Protein AF-A0A377CBX5-F1 (afdb_monomer_lite)

Secondary stru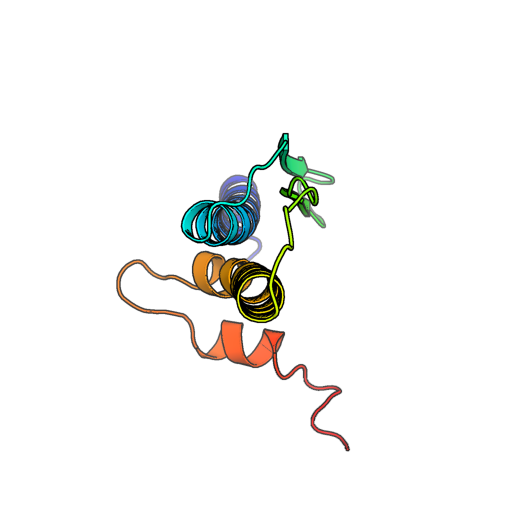cture (DSSP, 8-state):
-PPPHHHHHHHHHHHHHHHHHHHHHTT--EEEEEEEE--TTS-EEEEEEE-------SHHHHHHHHHHHHHHHHHHHHHHHB-SSSB-HHHHHHHHS-TTTTT-

Organism: Escherichia coli (NCBI:txid562)

pLDDT: mean 84.75, std 12.72, range [42.09, 96.75]

Radius of gyration: 15.84 Å; chains: 1; bounding box: 38×28×38 Å

Foldseek 3Di:
DPDFPVLVQVLQVQLLVQLVVLLVVLPWAFPAKDWADPDRVDDIDIDTGTDLDADDDDPVSVVSSVVSVVSSVLRSQQSSQDPPPDGPVVSSCCVVPPPVNVPD

Structure (mmCIF, N/CA/C/O backbone):
data_AF-A0A377CBX5-F1
#
_entry.id   AF-A0A377CBX5-F1
#
loop_
_atom_site.group_PDB
_atom_site.id
_atom_site.type_symbol
_atom_site.label_atom_id
_atom_site.label_alt_id
_atom_site.label_comp_id
_atom_site.label_asym_id
_atom_site.label_entity_id
_atom_site.label_seq_id
_atom_site.pdbx_PDB_ins_code
_atom_site.Cartn_x
_atom_site.Cartn_y
_atom_site.Cartn_z
_atom_site.occupancy
_atom_site.B_iso_or_equiv
_atom_site.auth_seq_id
_atom_site.auth_comp_id
_atom_site.auth_asym_id
_atom_site.auth_atom_id
_atom_site.pdbx_PDB_model_num
ATOM 1 N N . MET A 1 1 ? 21.665 -2.599 -14.648 1.00 42.09 1 MET A N 1
ATOM 2 C CA . MET A 1 1 ? 21.234 -1.483 -15.517 1.00 42.09 1 MET A CA 1
ATOM 3 C C . MET A 1 1 ? 20.349 -0.583 -14.679 1.00 42.09 1 MET A C 1
ATOM 5 O O . MET A 1 1 ? 19.399 -1.096 -14.106 1.00 42.09 1 MET A O 1
ATOM 9 N N . LEU A 1 2 ? 20.685 0.699 -14.526 1.00 53.56 2 LEU A N 1
ATOM 10 C CA . LEU A 1 2 ? 19.751 1.664 -13.939 1.00 53.56 2 LEU A CA 1
ATOM 11 C C . LEU A 1 2 ? 18.579 1.792 -14.918 1.00 53.56 2 LEU A C 1
ATOM 13 O O . LEU A 1 2 ? 18.815 2.096 -16.088 1.00 53.56 2 LEU A O 1
ATOM 17 N N . GLY A 1 3 ? 17.362 1.476 -14.468 1.00 63.78 3 GLY A N 1
ATOM 18 C CA . GLY A 1 3 ? 16.147 1.700 -15.254 1.00 63.78 3 GLY A CA 1
ATOM 19 C C . GLY A 1 3 ? 16.036 3.167 -15.665 1.00 63.78 3 GLY A C 1
ATOM 20 O O . GLY A 1 3 ? 16.697 4.037 -15.088 1.00 63.78 3 GLY A O 1
ATOM 21 N N . SER A 1 4 ? 15.223 3.460 -16.678 1.00 81.56 4 SER A N 1
ATOM 22 C CA . SER A 1 4 ? 14.971 4.852 -17.047 1.00 81.56 4 SER A CA 1
ATOM 23 C C . SER A 1 4 ? 14.384 5.610 -15.845 1.00 81.56 4 SER A C 1
ATOM 25 O O . SER A 1 4 ? 13.762 5.009 -14.970 1.00 81.56 4 SER A O 1
ATOM 27 N N . LEU A 1 5 ? 14.536 6.940 -15.790 1.00 77.94 5 LEU A N 1
ATOM 28 C CA . LEU A 1 5 ? 13.906 7.764 -14.743 1.00 77.94 5 LEU A CA 1
ATOM 29 C C . LEU A 1 5 ? 12.408 7.450 -14.603 1.00 77.94 5 LEU A C 1
ATOM 31 O O . LEU A 1 5 ? 11.876 7.424 -13.497 1.00 77.94 5 LEU A O 1
ATOM 35 N N . ARG A 1 6 ? 11.745 7.177 -15.731 1.00 82.75 6 ARG A N 1
ATOM 36 C CA . ARG A 1 6 ? 10.350 6.751 -15.774 1.00 82.75 6 ARG A CA 1
ATOM 37 C C . ARG A 1 6 ? 10.126 5.461 -14.992 1.00 82.75 6 ARG A C 1
ATOM 39 O O . ARG A 1 6 ? 9.188 5.420 -14.209 1.00 82.75 6 ARG A O 1
ATOM 46 N N . ASP A 1 7 ? 10.960 4.445 -15.187 1.00 83.94 7 ASP A N 1
ATOM 47 C CA . ASP A 1 7 ? 10.810 3.152 -14.508 1.00 83.94 7 ASP A CA 1
ATOM 48 C C . ASP A 1 7 ? 10.983 3.311 -12.999 1.00 83.94 7 ASP A C 1
ATOM 50 O O . ASP A 1 7 ? 10.223 2.738 -12.227 1.00 83.94 7 ASP A O 1
ATOM 54 N N . ILE A 1 8 ? 11.930 4.154 -12.578 1.00 81.44 8 ILE A N 1
ATOM 55 C CA . ILE A 1 8 ? 12.161 4.422 -11.158 1.00 81.44 8 ILE A CA 1
ATOM 56 C C . ILE A 1 8 ? 10.975 5.172 -10.539 1.00 81.44 8 ILE A C 1
ATOM 58 O O . ILE A 1 8 ? 10.481 4.788 -9.482 1.00 81.44 8 ILE A O 1
ATOM 62 N N . VAL A 1 9 ? 10.486 6.225 -11.201 1.00 84.31 9 VAL A N 1
ATOM 63 C CA . VAL A 1 9 ? 9.312 6.982 -10.737 1.00 84.31 9 VAL A CA 1
ATOM 64 C C . VAL A 1 9 ? 8.073 6.096 -10.698 1.00 84.31 9 VAL A C 1
ATOM 66 O O . VAL A 1 9 ? 7.302 6.174 -9.748 1.00 84.31 9 VAL A O 1
ATOM 69 N N . PHE A 1 10 ? 7.889 5.243 -11.705 1.00 87.56 10 PHE A N 1
ATOM 70 C CA . PHE A 1 10 ? 6.761 4.326 -11.769 1.00 87.56 10 PHE A CA 1
ATOM 71 C C . PHE A 1 10 ? 6.819 3.279 -10.654 1.00 87.56 10 PHE A C 1
ATOM 73 O O . PHE A 1 10 ? 5.802 3.023 -10.019 1.00 87.56 10 PHE A O 1
ATOM 80 N N . ASP A 1 11 ? 7.996 2.719 -10.367 1.00 88.06 11 ASP A N 1
ATOM 81 C CA . ASP A 1 11 ? 8.191 1.749 -9.284 1.00 88.06 11 ASP A CA 1
ATOM 82 C C . ASP A 1 11 ? 7.883 2.366 -7.906 1.00 88.06 11 ASP A C 1
ATOM 84 O O . ASP A 1 11 ? 7.152 1.766 -7.119 1.00 88.06 11 ASP A O 1
ATOM 88 N N . VAL A 1 12 ? 8.338 3.600 -7.645 1.00 88.94 12 VAL A N 1
ATOM 89 C CA . VAL A 1 12 ? 8.002 4.338 -6.410 1.00 88.94 12 VAL A CA 1
ATOM 90 C C . VAL A 1 12 ? 6.514 4.680 -6.351 1.00 88.94 12 VAL A C 1
ATOM 92 O O . VAL A 1 12 ? 5.861 4.407 -5.350 1.00 88.94 12 VAL A O 1
ATOM 95 N N . ALA A 1 13 ? 5.938 5.232 -7.421 1.00 90.81 13 ALA A N 1
ATOM 96 C CA . ALA A 1 13 ? 4.519 5.585 -7.446 1.00 90.81 13 ALA A CA 1
ATOM 97 C C . ALA A 1 13 ? 3.626 4.358 -7.215 1.00 90.81 13 ALA A C 1
ATOM 99 O O . ALA A 1 13 ? 2.644 4.431 -6.485 1.00 90.81 13 ALA A O 1
ATOM 100 N N . LYS A 1 14 ? 3.989 3.211 -7.793 1.00 93.31 14 LYS A N 1
ATOM 101 C CA . LYS A 1 14 ? 3.279 1.946 -7.603 1.00 93.31 14 LYS A CA 1
ATOM 102 C C . LYS A 1 14 ? 3.326 1.468 -6.152 1.00 93.31 14 LYS A C 1
ATOM 104 O O . LYS A 1 14 ? 2.321 0.956 -5.664 1.00 93.31 14 LYS A O 1
ATOM 109 N N . HIS A 1 15 ? 4.454 1.662 -5.467 1.00 93.69 15 HIS A N 1
ATOM 110 C CA . HIS A 1 15 ? 4.574 1.398 -4.034 1.00 93.69 15 HIS A CA 1
ATOM 111 C C . HIS A 1 15 ? 3.592 2.264 -3.229 1.00 93.69 15 HIS A C 1
ATOM 113 O O . HIS A 1 15 ? 2.761 1.735 -2.493 1.00 93.69 15 HIS A O 1
ATOM 119 N N . GLU A 1 16 ? 3.602 3.582 -3.438 1.00 94.88 16 GLU A N 1
ATOM 120 C CA . GLU A 1 16 ? 2.725 4.492 -2.687 1.00 94.88 16 GLU A CA 1
ATOM 121 C C . GLU A 1 16 ? 1.234 4.285 -2.997 1.00 94.88 16 GLU A C 1
ATOM 123 O O . GLU A 1 16 ? 0.389 4.356 -2.104 1.00 94.88 16 GLU A O 1
ATOM 128 N N . VAL A 1 17 ? 0.890 3.960 -4.248 1.00 94.75 17 VAL A N 1
ATOM 129 C CA . VAL A 1 17 ? -0.485 3.597 -4.634 1.00 94.75 17 VAL A CA 1
ATOM 130 C C . VAL A 1 17 ? -0.940 2.318 -3.931 1.00 94.75 17 VAL A C 1
ATOM 132 O O . VAL A 1 17 ? -2.114 2.206 -3.588 1.00 94.75 17 VAL A O 1
ATOM 135 N N . GLY A 1 18 ? -0.033 1.372 -3.669 1.00 95.56 18 GLY A N 1
ATOM 136 C CA . GLY A 1 18 ? -0.334 0.182 -2.873 1.00 95.56 18 GLY A CA 1
ATOM 137 C C . GLY A 1 18 ? -0.795 0.531 -1.459 1.00 95.56 18 GLY A C 1
ATOM 138 O O . GLY A 1 18 ? -1.813 0.013 -0.999 1.00 95.56 18 GLY A O 1
ATOM 139 N N . HIS A 1 19 ? -0.090 1.450 -0.796 1.00 95.38 19 HIS A N 1
ATOM 140 C CA . HIS A 1 19 ? -0.491 1.961 0.515 1.00 95.38 19 HIS A CA 1
ATOM 141 C C . HIS A 1 19 ? -1.846 2.667 0.463 1.00 95.38 19 HIS A C 1
ATOM 143 O O . HIS A 1 19 ? -2.739 2.343 1.247 1.00 95.38 19 HIS A O 1
ATOM 149 N N . TRP A 1 20 ? -2.015 3.577 -0.499 1.00 95.06 20 TRP A N 1
ATOM 150 C CA . TRP A 1 20 ? -3.262 4.309 -0.695 1.00 95.06 20 TRP A CA 1
ATOM 151 C C . TRP A 1 20 ? -4.446 3.359 -0.893 1.00 95.06 20 TRP A C 1
ATOM 153 O O . TRP A 1 20 ? -5.428 3.439 -0.159 1.00 95.06 20 TRP A O 1
ATOM 163 N N . LEU A 1 21 ? -4.336 2.400 -1.814 1.00 94.50 21 LEU A N 1
ATOM 164 C CA . LEU A 1 21 ? -5.424 1.473 -2.115 1.00 94.50 21 LEU A CA 1
ATOM 165 C C . LEU A 1 21 ? -5.803 0.638 -0.890 1.00 94.50 21 LEU A C 1
ATOM 167 O O . LEU A 1 21 ? -6.982 0.515 -0.574 1.00 94.50 21 LEU A O 1
ATOM 171 N N . ALA A 1 22 ? -4.812 0.093 -0.180 1.00 94.94 22 ALA A N 1
ATOM 172 C CA . ALA A 1 22 ? -5.073 -0.690 1.018 1.00 94.94 22 ALA A CA 1
ATOM 173 C C . ALA A 1 22 ? -5.770 0.142 2.097 1.00 94.94 22 ALA A C 1
ATOM 175 O O . ALA A 1 22 ? -6.752 -0.321 2.665 1.00 94.94 22 ALA A O 1
ATOM 176 N N . TRP A 1 23 ? -5.315 1.368 2.354 1.00 94.31 23 TRP A N 1
ATOM 177 C CA . TRP A 1 23 ? -5.933 2.246 3.347 1.00 94.31 23 TRP A CA 1
ATOM 178 C C . TRP A 1 23 ? -7.399 2.566 3.020 1.00 94.31 23 TRP A C 1
ATOM 180 O O . TRP A 1 23 ? -8.276 2.399 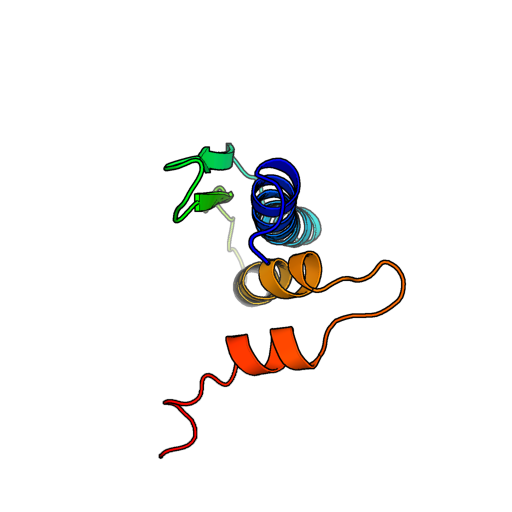3.871 1.00 94.31 23 TRP A O 1
ATOM 190 N N . HIS A 1 24 ? -7.677 2.917 1.762 1.00 92.56 24 HIS A N 1
ATOM 191 C CA . HIS A 1 24 ? -9.030 3.220 1.282 1.00 92.56 24 HIS A CA 1
ATOM 192 C C . HIS A 1 24 ? -9.952 1.995 1.289 1.00 92.56 24 HIS A C 1
ATOM 194 O O . HIS A 1 24 ? -11.126 2.115 1.632 1.00 92.56 24 HIS A O 1
ATOM 200 N N . CYS A 1 25 ? -9.442 0.792 1.000 1.00 93.12 25 CYS A N 1
ATOM 201 C CA . CYS A 1 25 ? -10.229 -0.446 1.090 1.00 93.12 25 CYS A CA 1
ATOM 202 C C . CYS A 1 25 ? -10.740 -0.750 2.506 1.00 93.12 25 CYS A C 1
ATOM 204 O O . CYS A 1 25 ? -11.723 -1.476 2.647 1.00 93.12 25 CYS A O 1
ATOM 206 N N . TYR A 1 26 ? -10.090 -0.214 3.540 1.00 90.06 26 TYR A N 1
ATOM 207 C CA . TYR A 1 26 ? -10.531 -0.358 4.927 1.00 90.06 26 TYR A CA 1
ATOM 208 C C . TYR A 1 26 ? -11.360 0.835 5.426 1.00 90.06 26 TYR A C 1
ATOM 210 O O . TYR A 1 26 ? -11.789 0.819 6.573 1.00 90.06 26 TYR A O 1
ATOM 218 N N . GLY A 1 27 ? -11.645 1.825 4.572 1.00 89.06 27 GLY A N 1
ATOM 219 C CA . GLY A 1 27 ? -12.457 2.997 4.914 1.00 89.06 27 GLY A CA 1
ATOM 220 C C . GLY A 1 27 ? -11.658 4.199 5.421 1.00 89.06 27 GLY A C 1
ATOM 221 O O . GLY A 1 27 ? -12.253 5.168 5.882 1.00 89.06 27 GLY A O 1
ATOM 222 N N . GLY A 1 28 ? -10.326 4.154 5.339 1.00 88.31 28 GLY A N 1
ATOM 223 C CA . GLY A 1 28 ? -9.475 5.276 5.712 1.00 88.31 28 GLY A CA 1
ATOM 224 C C . GLY A 1 28 ? -9.435 6.375 4.646 1.00 88.31 28 GLY A C 1
ATOM 225 O O . GLY A 1 28 ? -9.455 6.093 3.449 1.00 88.31 28 GLY A O 1
ATOM 226 N N . SER A 1 29 ? -9.312 7.628 5.085 1.00 90.50 29 SER A N 1
ATOM 227 C CA . SER A 1 29 ? -9.128 8.802 4.218 1.00 90.50 29 SER A CA 1
ATOM 228 C C . SER A 1 29 ? -7.651 9.166 4.060 1.00 90.50 29 SER A C 1
ATOM 230 O O . SER A 1 29 ? -6.802 8.743 4.846 1.00 90.50 29 SER A O 1
ATOM 232 N N . SER A 1 30 ? -7.301 9.937 3.034 1.00 90.12 30 SER A N 1
ATOM 233 C CA . SER A 1 30 ? -5.916 10.366 2.829 1.00 90.12 30 SER A CA 1
ATOM 234 C C . SER A 1 30 ? -5.825 11.739 2.191 1.00 90.12 30 SER A C 1
ATOM 236 O O . SER A 1 30 ? -6.505 11.998 1.196 1.00 90.12 30 SER A O 1
ATOM 238 N N . SER A 1 31 ? -4.843 12.514 2.634 1.00 88.19 31 SER A N 1
ATOM 239 C CA . SER A 1 31 ? -4.442 13.774 2.011 1.00 88.19 31 SER A CA 1
ATOM 240 C C . SER A 1 31 ? -3.781 13.589 0.633 1.00 88.19 31 SER A C 1
ATOM 242 O O . SER A 1 31 ? -3.808 14.505 -0.188 1.00 88.19 31 SER A O 1
ATOM 244 N N . GLY A 1 32 ? -3.217 12.407 0.340 1.00 88.38 32 GLY A N 1
ATOM 245 C CA . GLY A 1 32 ? -2.762 12.041 -1.005 1.00 88.38 32 GLY A CA 1
ATOM 246 C C . GLY A 1 32 ? -1.473 11.217 -1.051 1.00 88.38 32 GLY A C 1
ATOM 247 O O . GLY A 1 32 ? -1.082 10.569 -0.079 1.00 88.38 32 GLY A O 1
ATOM 248 N N . ILE A 1 33 ? -0.832 11.241 -2.221 1.00 88.50 33 ILE A N 1
ATOM 249 C CA . ILE A 1 33 ? 0.460 10.607 -2.503 1.00 88.50 33 ILE A CA 1
ATOM 250 C C .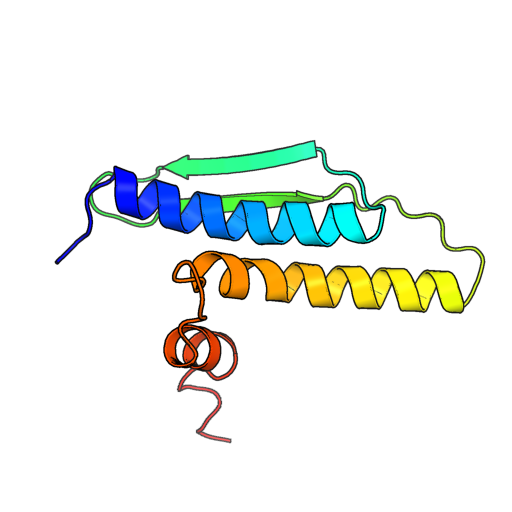 ILE A 1 33 ? 1.430 11.689 -2.974 1.00 88.50 33 ILE A C 1
ATOM 252 O O . ILE A 1 33 ? 1.126 12.435 -3.906 1.00 88.50 33 ILE A O 1
ATOM 256 N N . GLU A 1 34 ? 2.618 11.728 -2.379 1.00 87.81 34 GLU A N 1
ATOM 257 C CA . GLU A 1 34 ? 3.728 12.565 -2.820 1.00 87.81 34 GLU A CA 1
ATOM 258 C C . GLU A 1 34 ? 4.854 11.691 -3.383 1.00 87.81 34 GLU A C 1
ATOM 260 O O . GLU A 1 3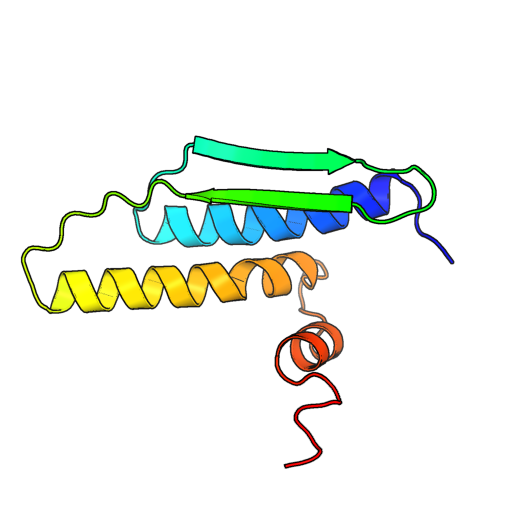4 ? 5.277 10.712 -2.770 1.00 87.81 34 GLU A O 1
ATOM 265 N N . VAL A 1 35 ? 5.376 12.055 -4.556 1.00 82.44 35 VAL A N 1
ATOM 266 C CA . VAL A 1 35 ? 6.578 11.435 -5.128 1.00 82.44 35 VAL A CA 1
ATOM 267 C C . VAL A 1 35 ? 7.603 12.526 -5.381 1.00 82.44 35 VAL A C 1
ATOM 269 O O . VAL A 1 35 ? 7.413 13.397 -6.229 1.00 82.44 35 VAL A O 1
ATOM 272 N N . LYS A 1 36 ? 8.723 12.461 -4.661 1.00 81.44 36 LYS A N 1
ATOM 273 C CA . LYS A 1 36 ? 9.810 13.429 -4.770 1.00 81.44 36 LYS A CA 1
ATOM 274 C C . LYS A 1 36 ? 11.007 12.824 -5.496 1.00 81.44 36 LYS A C 1
ATOM 276 O O . LYS A 1 36 ? 11.661 11.884 -5.038 1.00 81.44 36 LYS A O 1
ATOM 281 N N . ILE A 1 37 ? 11.317 13.412 -6.647 1.00 75.12 37 ILE A N 1
ATOM 282 C CA . ILE A 1 37 ? 12.447 13.035 -7.497 1.00 75.12 37 ILE A CA 1
ATOM 283 C C . ILE A 1 37 ? 13.671 13.842 -7.056 1.00 75.12 37 ILE A C 1
ATOM 285 O O . ILE A 1 37 ? 13.776 15.022 -7.377 1.00 75.12 37 ILE A O 1
ATOM 289 N N . LEU A 1 38 ? 14.597 13.227 -6.311 1.00 68.38 38 LEU A N 1
ATOM 290 C CA . LEU A 1 38 ? 15.769 13.945 -5.781 1.00 68.38 38 LEU A CA 1
ATOM 291 C C . LEU A 1 38 ? 16.952 13.974 -6.760 1.00 68.38 38 LEU A C 1
ATOM 293 O O . LEU A 1 38 ? 17.812 14.844 -6.653 1.00 68.38 38 LEU A O 1
ATOM 297 N N . SER A 1 39 ? 17.036 13.029 -7.702 1.00 62.94 39 SER A N 1
ATOM 298 C CA . SER A 1 39 ? 18.120 12.976 -8.687 1.00 62.94 39 SER A CA 1
ATOM 299 C C . SER A 1 39 ? 17.764 12.092 -9.880 1.00 62.94 39 SER A C 1
ATOM 301 O O . SER A 1 39 ? 17.143 11.053 -9.718 1.00 62.94 39 SER A O 1
ATOM 303 N N . ILE A 1 40 ? 18.245 12.453 -11.071 1.00 60.47 40 ILE A N 1
ATOM 304 C CA . ILE A 1 40 ? 18.229 11.599 -12.275 1.00 60.47 40 ILE A CA 1
ATOM 305 C C . ILE A 1 40 ? 19.220 10.421 -12.212 1.00 60.47 40 ILE A C 1
ATOM 307 O O . ILE A 1 40 ? 19.221 9.572 -13.098 1.00 60.47 40 ILE A O 1
ATOM 311 N N . LYS A 1 41 ? 20.085 10.373 -11.190 1.00 53.91 41 LYS A N 1
ATOM 312 C CA . LYS A 1 41 ? 21.102 9.329 -10.969 1.00 53.91 41 LYS A CA 1
ATOM 313 C C . LYS A 1 41 ? 21.029 8.689 -9.570 1.00 53.91 41 LYS A C 1
ATOM 315 O O . LYS A 1 41 ? 21.961 7.984 -9.194 1.00 53.91 41 LYS A O 1
ATOM 320 N N . GLY A 1 42 ? 20.010 8.983 -8.758 1.00 59.00 42 GLY A N 1
ATOM 321 C CA . GLY A 1 42 ? 20.052 8.728 -7.310 1.00 59.00 42 GLY A CA 1
ATOM 322 C C . GLY A 1 42 ? 18.717 8.348 -6.669 1.00 59.00 42 GLY A C 1
ATOM 323 O O . GLY A 1 42 ? 17.807 7.893 -7.344 1.00 59.00 42 GLY A O 1
ATOM 324 N N . ARG A 1 43 ? 18.639 8.487 -5.335 1.00 56.00 43 ARG A N 1
ATOM 325 C CA . ARG A 1 43 ? 17.487 8.066 -4.513 1.00 56.00 43 ARG A CA 1
ATOM 326 C C . ARG A 1 43 ? 16.242 8.892 -4.836 1.00 56.00 43 ARG A C 1
ATOM 328 O O . ARG A 1 43 ? 16.323 10.108 -4.958 1.00 56.00 43 ARG A O 1
ATOM 335 N N . HIS A 1 44 ? 15.095 8.235 -4.896 1.00 68.31 44 HIS A N 1
ATOM 336 C CA . HIS A 1 44 ? 13.777 8.859 -4.975 1.00 68.31 44 HIS A CA 1
ATOM 337 C C . HIS A 1 44 ? 13.023 8.502 -3.699 1.00 68.31 44 HIS A C 1
ATOM 339 O O . HIS A 1 44 ? 13.252 7.431 -3.138 1.00 68.31 44 HIS A O 1
ATOM 345 N N . THR A 1 45 ? 12.168 9.400 -3.225 1.00 73.69 45 THR A N 1
ATOM 346 C CA . THR A 1 45 ? 11.360 9.165 -2.025 1.00 73.69 45 THR A CA 1
ATOM 347 C C . THR A 1 45 ? 9.896 9.313 -2.393 1.00 73.69 45 THR A C 1
ATOM 349 O O . THR A 1 45 ? 9.513 10.336 -2.962 1.00 73.69 45 THR A O 1
ATOM 352 N N . GLY A 1 46 ? 9.103 8.293 -2.094 1.00 77.62 46 GLY A N 1
ATOM 353 C CA . GLY A 1 46 ? 7.650 8.376 -2.087 1.00 77.62 46 GLY A CA 1
ATOM 354 C C . GLY A 1 46 ? 7.148 8.553 -0.659 1.00 77.62 46 GLY A C 1
ATOM 355 O O . GLY A 1 46 ? 7.854 8.223 0.299 1.00 77.62 46 GLY A O 1
ATOM 356 N N . ALA A 1 47 ? 5.968 9.144 -0.528 1.00 82.00 47 ALA A N 1
ATOM 357 C CA . ALA A 1 47 ? 5.235 9.196 0.719 1.00 82.00 47 ALA A CA 1
ATOM 358 C C . ALA A 1 47 ? 3.731 9.140 0.445 1.00 82.00 47 ALA A C 1
ATOM 360 O O . ALA A 1 47 ? 3.145 10.055 -0.137 1.00 82.00 47 ALA A O 1
ATOM 361 N N . PHE A 1 48 ? 3.093 8.080 0.915 1.00 84.75 48 PHE A N 1
ATOM 362 C CA . PHE A 1 48 ? 1.664 8.054 1.158 1.00 84.75 48 PHE A CA 1
ATOM 363 C C . PHE A 1 48 ? 1.334 8.765 2.481 1.00 84.75 48 PHE A C 1
ATOM 365 O O . PHE A 1 48 ? 1.949 8.493 3.515 1.00 84.75 48 PHE A O 1
ATOM 372 N N . ILE A 1 49 ? 0.347 9.667 2.449 1.00 87.50 49 ILE A N 1
ATOM 373 C CA . ILE A 1 49 ? -0.053 10.495 3.594 1.00 87.50 49 ILE A CA 1
ATOM 374 C C . ILE A 1 49 ? -1.488 10.116 4.005 1.00 87.50 49 ILE A C 1
ATOM 376 O O . ILE A 1 49 ? -2.446 10.679 3.464 1.00 87.50 49 ILE A O 1
ATOM 380 N N . PRO A 1 50 ? -1.662 9.142 4.921 1.00 84.69 50 PRO A N 1
ATOM 381 C CA . PRO A 1 50 ? -2.975 8.787 5.448 1.00 84.69 50 PRO A CA 1
ATOM 382 C C . PRO A 1 50 ? -3.476 9.843 6.431 1.00 84.69 50 PRO A C 1
ATOM 384 O O . PRO A 1 50 ? -2.712 10.340 7.263 1.00 84.69 50 PRO A O 1
ATOM 387 N N . ASP A 1 51 ? -4.778 10.106 6.400 1.00 87.06 51 ASP A N 1
ATOM 388 C CA . ASP A 1 51 ? -5.436 10.847 7.466 1.00 87.06 51 ASP A CA 1
ATOM 389 C C . ASP A 1 51 ? -5.641 9.875 8.629 1.00 87.06 51 ASP A C 1
ATOM 391 O O . ASP A 1 51 ? -6.307 8.848 8.504 1.00 87.06 51 ASP A O 1
ATOM 395 N N . MET A 1 52 ? -4.985 10.164 9.750 1.00 83.31 52 MET A N 1
ATOM 396 C CA . MET A 1 52 ? -4.919 9.254 10.901 1.00 83.31 52 MET A CA 1
ATOM 397 C C . MET A 1 52 ? -6.162 9.321 11.795 1.00 83.31 52 MET A C 1
ATOM 399 O O . MET A 1 52 ? -6.244 8.594 12.783 1.00 83.31 52 MET A O 1
ATOM 403 N N . GLU A 1 53 ? -7.101 10.211 11.478 1.00 84.88 53 GLU A N 1
ATOM 404 C CA . GLU A 1 53 ? -8.363 10.336 12.191 1.00 84.88 53 GLU A CA 1
ATOM 405 C C . GLU A 1 53 ? -9.241 9.117 11.888 1.00 84.88 53 GLU A C 1
ATOM 407 O O . GLU A 1 53 ? -9.618 8.865 10.745 1.00 84.88 53 GLU A O 1
ATOM 412 N N . TRP A 1 54 ? -9.520 8.330 12.926 1.00 85.56 54 TRP A N 1
ATOM 413 C CA . TRP A 1 54 ? -10.344 7.132 12.850 1.00 85.56 54 TRP A CA 1
ATOM 414 C C . TRP A 1 54 ? -11.174 7.033 14.122 1.00 85.56 54 TRP A C 1
ATOM 416 O O . TRP A 1 54 ? -10.627 7.034 15.228 1.00 85.56 54 TRP A O 1
ATOM 426 N N . GLU A 1 55 ? -12.492 6.954 13.978 1.00 88.50 55 GLU A N 1
ATOM 427 C CA . GLU A 1 55 ? -13.386 6.820 15.124 1.00 88.50 55 GLU A CA 1
ATOM 428 C C . GLU A 1 55 ? -13.279 5.405 15.707 1.00 88.50 55 GLU A C 1
ATOM 430 O O . GLU A 1 55 ? -13.494 4.411 15.013 1.00 88.50 55 GLU A O 1
ATOM 435 N N . VAL A 1 56 ? -12.906 5.309 16.984 1.00 91.31 56 VAL A N 1
ATOM 436 C CA . VAL A 1 56 ? -12.771 4.035 17.698 1.00 91.31 56 VAL A CA 1
ATOM 437 C C . VAL A 1 56 ? -13.733 4.036 18.874 1.00 91.31 56 VAL A C 1
ATOM 439 O O . VAL A 1 56 ? -13.473 4.674 19.895 1.00 91.31 56 VAL A O 1
ATOM 442 N N . SER A 1 57 ? -14.828 3.294 18.730 1.00 94.88 57 SER A N 1
ATOM 443 C CA . SER A 1 57 ? -15.905 3.234 19.728 1.00 94.88 57 SER A CA 1
ATOM 444 C C . SER A 1 57 ? -15.973 1.863 20.405 1.00 94.88 57 SER A C 1
ATOM 446 O O . SER A 1 57 ? -16.508 1.731 21.507 1.00 94.88 57 SER A O 1
ATOM 448 N N . THR A 1 58 ? -15.397 0.837 19.772 1.00 96.75 58 THR A N 1
ATOM 449 C CA . THR A 1 58 ? -15.360 -0.548 20.249 1.00 96.75 58 THR A CA 1
ATOM 450 C C . THR A 1 58 ? -13.968 -1.179 20.108 1.00 96.75 58 THR A C 1
ATOM 452 O O . THR A 1 58 ? -13.082 -0.666 19.420 1.00 96.75 58 THR A O 1
ATOM 455 N N . LEU A 1 59 ? -13.766 -2.337 20.750 1.00 95.94 59 LEU A N 1
ATOM 456 C CA . LEU A 1 59 ? -12.556 -3.147 20.553 1.00 95.94 59 LEU A CA 1
ATOM 457 C C . LEU A 1 59 ? -12.428 -3.663 19.115 1.00 95.94 59 LEU A C 1
ATOM 459 O O . LEU A 1 59 ? -11.310 -3.780 18.613 1.00 95.94 59 LEU A O 1
ATOM 463 N N . ASP A 1 60 ? -13.548 -3.943 18.451 1.00 95.25 60 ASP A N 1
ATOM 464 C CA . ASP A 1 60 ? -13.548 -4.385 17.058 1.00 95.25 60 ASP A CA 1
ATOM 465 C C . ASP A 1 60 ? -13.066 -3.266 16.129 1.00 95.25 60 ASP A C 1
ATOM 467 O O . ASP A 1 60 ? -12.254 -3.524 15.239 1.00 95.25 60 ASP A O 1
ATOM 471 N N . ASP A 1 61 ? -13.457 -2.013 16.384 1.00 92.69 61 ASP A N 1
ATOM 472 C CA . ASP A 1 61 ? -12.955 -0.851 15.636 1.00 92.69 61 ASP A CA 1
ATOM 473 C C . ASP A 1 61 ? -11.443 -0.697 15.807 1.00 92.69 61 ASP A C 1
ATOM 475 O O . ASP A 1 61 ? -10.717 -0.503 14.830 1.00 92.69 61 ASP A O 1
ATOM 479 N N . ALA A 1 62 ? -10.944 -0.870 17.036 1.00 92.69 62 ALA A N 1
ATOM 480 C CA . ALA A 1 62 ? -9.512 -0.843 17.314 1.00 92.69 62 ALA A CA 1
ATOM 481 C C . ALA A 1 62 ? -8.769 -1.968 16.570 1.00 92.69 62 ALA A C 1
ATOM 483 O O . ALA A 1 62 ? -7.715 -1.734 15.971 1.00 92.69 62 ALA A O 1
ATOM 484 N N . CYS A 1 63 ? -9.323 -3.185 16.560 1.00 94.44 63 CYS A N 1
ATOM 485 C CA . CYS A 1 63 ? -8.748 -4.317 15.833 1.00 94.44 63 CYS A CA 1
ATOM 486 C C . CYS A 1 63 ? -8.740 -4.072 14.319 1.00 94.44 63 CYS A C 1
ATOM 488 O O . CYS A 1 63 ? -7.734 -4.342 13.656 1.00 94.44 63 CYS A O 1
ATOM 490 N N . ASN A 1 64 ? -9.828 -3.526 13.775 1.00 91.62 64 ASN A N 1
ATOM 491 C CA . ASN A 1 64 ? -9.948 -3.184 12.362 1.00 91.62 64 ASN A CA 1
ATOM 492 C C . ASN A 1 64 ? -8.957 -2.092 11.960 1.00 91.62 64 ASN A C 1
ATOM 494 O O . ASN A 1 64 ? -8.274 -2.249 10.949 1.00 91.62 64 ASN A O 1
ATOM 498 N N . TYR A 1 65 ? -8.800 -1.051 12.777 1.00 92.38 65 TYR A N 1
ATOM 499 C CA . TYR A 1 65 ? -7.806 -0.005 12.554 1.00 92.38 65 TYR A CA 1
ATOM 500 C C . TYR A 1 65 ? -6.381 -0.576 12.520 1.00 92.38 65 TYR A C 1
ATOM 502 O O . TYR A 1 65 ? -5.629 -0.338 11.573 1.00 92.38 65 TYR A O 1
ATOM 510 N N . VAL A 1 66 ? -6.002 -1.398 13.506 1.00 93.00 66 VAL A N 1
ATOM 511 C CA . VAL A 1 66 ? -4.667 -2.023 13.542 1.00 93.00 66 VAL A CA 1
ATOM 512 C C . VAL A 1 66 ? -4.453 -2.938 12.336 1.00 93.00 66 VAL A C 1
ATOM 514 O O . VAL A 1 66 ? -3.398 -2.889 11.700 1.00 93.00 66 VAL A O 1
ATOM 517 N N . LYS A 1 67 ? -5.457 -3.740 11.970 1.00 93.19 67 LYS A N 1
ATOM 518 C CA . LYS A 1 67 ? -5.406 -4.600 10.784 1.00 93.19 67 LYS A CA 1
ATOM 519 C C . LYS A 1 67 ? -5.230 -3.782 9.504 1.00 93.19 67 LYS A C 1
ATOM 521 O O . LYS A 1 67 ? -4.374 -4.125 8.689 1.00 93.19 67 LYS A O 1
ATOM 526 N N . ALA A 1 68 ? -5.983 -2.695 9.347 1.00 92.06 68 ALA A N 1
ATOM 527 C CA . ALA A 1 68 ? -5.870 -1.783 8.215 1.00 92.06 68 ALA A CA 1
ATOM 528 C C . ALA A 1 68 ? -4.461 -1.183 8.127 1.00 92.06 68 ALA A C 1
ATOM 530 O O . ALA A 1 68 ? -3.855 -1.185 7.058 1.00 92.06 68 ALA A O 1
ATOM 531 N N . ARG A 1 69 ? -3.888 -0.750 9.258 1.00 92.12 69 ARG A N 1
ATOM 532 C CA . ARG A 1 69 ? -2.516 -0.221 9.332 1.00 92.12 69 ARG A CA 1
ATOM 533 C C . ARG A 1 69 ? -1.464 -1.255 8.936 1.00 92.12 69 ARG A C 1
ATOM 535 O O . ARG A 1 69 ? -0.566 -0.929 8.162 1.00 92.12 69 ARG A O 1
ATOM 542 N N . LEU A 1 70 ? -1.574 -2.488 9.433 1.00 92.88 70 LEU A N 1
ATOM 543 C CA . LEU A 1 70 ? -0.654 -3.574 9.082 1.00 92.88 70 LEU A CA 1
ATOM 544 C C . LEU A 1 70 ? -0.730 -3.897 7.588 1.00 92.88 70 LEU A C 1
ATOM 546 O O . LEU A 1 70 ? 0.291 -3.946 6.910 1.00 92.88 70 LEU A O 1
ATOM 550 N N . LEU A 1 71 ? -1.938 -4.062 7.051 1.00 93.44 71 LEU A N 1
ATOM 551 C CA . LEU A 1 71 ? -2.121 -4.349 5.631 1.00 93.44 71 LEU A CA 1
ATOM 552 C C . LEU A 1 71 ? -1.653 -3.196 4.752 1.00 93.44 71 LEU A C 1
ATOM 554 O O . LEU A 1 71 ? -0.981 -3.448 3.758 1.00 93.44 71 LEU A O 1
ATOM 558 N N . CYS A 1 72 ? -1.928 -1.953 5.149 1.00 93.31 72 CYS A N 1
ATOM 559 C CA . CYS A 1 72 ? -1.398 -0.770 4.487 1.00 93.31 72 CYS A CA 1
ATOM 560 C C . CYS A 1 72 ? 0.129 -0.829 4.437 1.00 93.31 72 CYS A C 1
ATOM 562 O O . CYS A 1 72 ? 0.680 -0.731 3.349 1.00 93.31 72 CYS A O 1
ATOM 564 N N . LEU A 1 73 ? 0.813 -1.074 5.562 1.00 90.25 73 LEU A N 1
ATOM 565 C CA . LEU A 1 73 ? 2.277 -1.174 5.619 1.00 90.25 73 LEU A CA 1
ATOM 566 C C . LEU A 1 73 ? 2.837 -2.224 4.645 1.00 90.25 73 LEU A C 1
ATOM 568 O O . LEU A 1 73 ? 3.847 -1.981 3.992 1.00 90.25 73 LEU A O 1
ATOM 572 N N . HIS A 1 74 ? 2.179 -3.377 4.516 1.00 92.56 74 HIS A N 1
ATOM 573 C CA . HIS A 1 74 ? 2.624 -4.430 3.602 1.00 92.56 74 HIS A CA 1
ATOM 574 C C . HIS A 1 74 ? 2.244 -4.160 2.138 1.00 92.56 74 HIS A C 1
ATOM 576 O O . HIS A 1 74 ? 2.971 -4.560 1.231 1.00 92.56 74 HIS A O 1
ATOM 582 N N . ALA A 1 75 ? 1.129 -3.482 1.875 1.00 95.19 75 ALA A N 1
ATOM 583 C CA . ALA A 1 75 ? 0.581 -3.345 0.529 1.00 95.19 75 ALA A CA 1
ATOM 584 C C . ALA A 1 75 ? 1.525 -2.645 -0.455 1.00 95.19 75 ALA A C 1
ATOM 586 O O . ALA A 1 75 ? 1.528 -3.002 -1.632 1.00 95.19 75 ALA A O 1
ATOM 587 N N . GLY A 1 76 ? 2.359 -1.711 0.015 1.00 94.75 76 GLY A N 1
ATOM 588 C CA . GLY A 1 76 ? 3.316 -1.004 -0.836 1.00 94.75 76 GLY A CA 1
ATOM 589 C C . GLY A 1 76 ? 4.293 -1.948 -1.535 1.00 94.75 76 GLY A C 1
ATOM 590 O O . GLY A 1 76 ? 4.379 -1.953 -2.764 1.00 94.75 76 GLY A O 1
ATOM 591 N N . ILE A 1 77 ? 4.962 -2.836 -0.786 1.00 94.44 77 ILE A N 1
ATOM 592 C CA . ILE A 1 77 ? 5.922 -3.779 -1.382 1.00 94.44 77 ILE A CA 1
ATOM 593 C C . ILE A 1 77 ? 5.238 -4.824 -2.269 1.00 94.44 77 ILE A C 1
ATOM 595 O O . ILE A 1 77 ? 5.793 -5.200 -3.302 1.00 94.44 77 ILE A O 1
ATOM 599 N N . TYR A 1 78 ? 4.024 -5.264 -1.923 1.00 95.25 78 TYR A N 1
ATOM 600 C CA . TYR A 1 78 ? 3.260 -6.184 -2.770 1.00 95.25 78 TYR A CA 1
ATOM 601 C C . TYR A 1 78 ? 2.855 -5.516 -4.085 1.00 95.25 78 TYR A C 1
ATOM 603 O O . TYR A 1 78 ? 3.068 -6.094 -5.150 1.00 95.25 78 TYR A O 1
ATOM 611 N N . ALA A 1 79 ? 2.340 -4.285 -4.038 1.00 95.56 79 ALA A N 1
ATOM 612 C CA . ALA A 1 79 ? 2.007 -3.523 -5.235 1.00 95.56 79 ALA A CA 1
ATOM 613 C C . ALA A 1 79 ? 3.250 -3.320 -6.103 1.00 95.56 79 ALA A C 1
ATOM 615 O O . ALA A 1 79 ? 3.245 -3.660 -7.284 1.00 95.56 79 ALA A O 1
ATOM 616 N N . GLN A 1 80 ? 4.353 -2.864 -5.515 1.00 94.00 80 GLN A N 1
ATOM 617 C CA . GLN A 1 80 ? 5.624 -2.679 -6.210 1.00 94.00 80 GLN A CA 1
ATOM 618 C C . GLN A 1 80 ? 6.108 -3.977 -6.883 1.00 94.00 80 GLN A C 1
ATOM 620 O O . GLN A 1 80 ? 6.492 -3.960 -8.053 1.00 94.00 80 GLN A O 1
ATOM 625 N N . SER A 1 81 ? 5.969 -5.116 -6.202 1.00 94.94 81 SER A N 1
ATOM 626 C CA . SER A 1 81 ? 6.412 -6.443 -6.660 1.00 94.94 81 SER A CA 1
ATOM 627 C C . SER A 1 81 ? 5.437 -7.164 -7.603 1.00 94.94 81 SER A C 1
ATOM 629 O O . SER A 1 81 ? 5.738 -8.265 -8.054 1.00 94.94 81 SER A O 1
ATOM 631 N N . PHE A 1 82 ? 4.273 -6.586 -7.911 1.00 94.56 82 PHE A N 1
ATOM 632 C CA . PHE A 1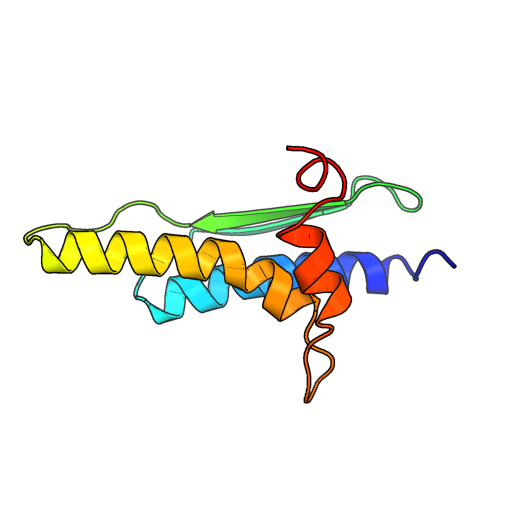 82 ? 3.287 -7.202 -8.805 1.00 94.56 82 PHE A CA 1
ATOM 633 C C . PHE A 1 82 ? 3.745 -7.187 -10.274 1.00 94.56 82 PHE A C 1
ATOM 635 O O . PHE A 1 82 ? 4.006 -6.123 -10.832 1.00 94.56 82 PHE A O 1
ATOM 642 N N . LEU A 1 83 ? 3.807 -8.337 -10.934 1.00 91.19 83 LEU A N 1
ATOM 643 C CA . LEU A 1 83 ? 4.285 -8.469 -12.316 1.00 91.19 83 LEU A CA 1
ATOM 644 C C . LEU A 1 83 ? 3.150 -8.517 -13.357 1.00 91.19 83 LEU A C 1
ATOM 646 O O . LEU A 1 83 ? 3.427 -8.614 -14.548 1.00 91.19 83 LEU A O 1
ATOM 650 N N . GLY A 1 84 ? 1.889 -8.374 -12.926 1.00 90.00 84 GLY A N 1
ATOM 651 C CA . GLY A 1 84 ? 0.695 -8.335 -13.785 1.00 90.00 84 GLY A CA 1
ATOM 652 C C . GLY A 1 84 ? -0.272 -9.497 -13.544 1.00 90.00 84 GLY A C 1
ATOM 653 O O . GLY A 1 84 ? -1.481 -9.336 -13.684 1.00 90.00 84 GLY A O 1
ATOM 654 N N . ASP A 1 85 ? 0.257 -10.637 -13.121 1.00 92.50 85 ASP A N 1
ATOM 655 C CA . ASP A 1 85 ? -0.462 -11.879 -12.820 1.00 92.50 85 ASP A CA 1
ATOM 656 C C . ASP A 1 85 ? 0.090 -12.576 -11.563 1.00 92.50 85 ASP A C 1
ATOM 65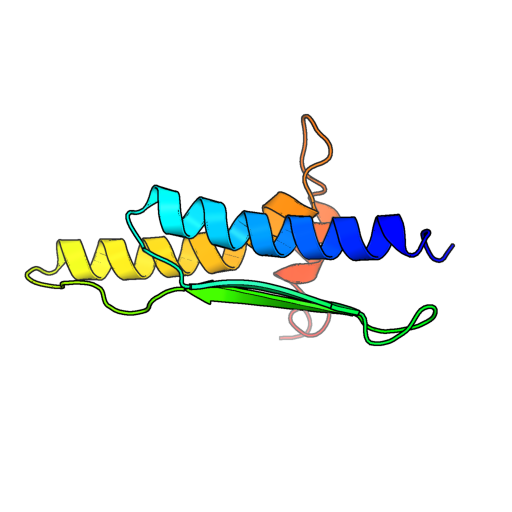8 O O . ASP A 1 85 ? -0.650 -13.229 -10.829 1.00 92.50 85 ASP A O 1
ATOM 662 N N . ILE A 1 86 ? 1.381 -12.386 -11.287 1.00 94.06 86 ILE A N 1
ATOM 663 C CA . ILE A 1 86 ? 2.095 -12.930 -10.130 1.00 94.06 86 ILE A CA 1
ATOM 664 C C . ILE A 1 86 ? 2.810 -11.833 -9.332 1.00 94.06 86 ILE A C 1
ATOM 666 O O . ILE A 1 86 ? 2.875 -10.672 -9.739 1.00 94.06 86 ILE A O 1
ATOM 670 N N . TYR A 1 87 ? 3.391 -12.213 -8.194 1.00 93.56 87 TYR A N 1
ATOM 671 C CA . TYR A 1 87 ? 4.244 -11.349 -7.379 1.00 93.56 87 TYR A CA 1
ATOM 672 C C . TYR A 1 87 ? 5.690 -11.855 -7.378 1.00 93.56 87 TYR A C 1
ATOM 674 O O . TYR A 1 87 ? 5.928 -13.061 -7.310 1.00 93.56 87 TYR A O 1
ATOM 682 N N . ASP A 1 88 ? 6.654 -10.933 -7.386 1.00 94.31 88 ASP A N 1
ATOM 683 C CA . ASP A 1 88 ? 8.066 -11.234 -7.128 1.00 94.31 88 ASP A CA 1
ATOM 684 C C . ASP A 1 88 ? 8.265 -11.591 -5.642 1.00 94.31 88 ASP A C 1
ATOM 686 O O . ASP A 1 88 ? 8.465 -10.732 -4.776 1.00 94.31 88 ASP A O 1
ATOM 690 N N . ALA A 1 89 ? 8.173 -12.890 -5.347 1.00 91.00 89 ALA A N 1
ATOM 691 C CA . ALA A 1 89 ? 8.298 -13.429 -3.997 1.00 91.00 89 ALA A CA 1
ATOM 692 C C . ALA A 1 89 ? 9.690 -13.198 -3.388 1.00 91.00 89 ALA A C 1
ATOM 694 O O . ALA A 1 89 ? 9.804 -13.028 -2.174 1.00 91.00 89 ALA A O 1
ATOM 695 N N . GLU A 1 90 ? 10.749 -13.152 -4.203 1.00 90.12 90 GLU A N 1
ATOM 696 C CA . GLU A 1 90 ? 12.090 -12.874 -3.692 1.00 90.12 90 GLU A CA 1
ATOM 697 C C . GLU A 1 90 ? 12.223 -11.424 -3.236 1.00 90.12 90 GLU A C 1
ATOM 699 O O . GLU A 1 90 ? 12.794 -11.157 -2.178 1.00 90.12 90 GLU A O 1
ATOM 704 N N . ARG A 1 91 ? 11.700 -10.474 -4.021 1.00 89.06 91 ARG A N 1
ATOM 705 C CA . ARG A 1 91 ? 11.699 -9.052 -3.657 1.00 89.06 91 ARG A CA 1
ATOM 706 C C . ARG A 1 91 ? 10.931 -8.824 -2.359 1.00 89.06 91 ARG A C 1
ATOM 708 O O . ARG A 1 91 ? 11.458 -8.168 -1.465 1.00 89.06 91 ARG A O 1
ATOM 715 N N . ILE A 1 92 ? 9.753 -9.430 -2.230 1.00 90.94 92 ILE A N 1
ATOM 716 C CA . ILE A 1 92 ? 8.950 -9.398 -1.000 1.00 90.94 92 ILE A CA 1
ATOM 717 C C . ILE A 1 92 ? 9.727 -10.005 0.177 1.00 90.94 92 ILE A C 1
ATOM 719 O O . ILE A 1 92 ? 9.798 -9.410 1.253 1.00 90.94 92 ILE A O 1
ATOM 723 N N . GLY A 1 93 ? 10.346 -11.171 -0.026 1.00 87.94 93 GLY A N 1
ATOM 724 C CA . GLY A 1 93 ? 11.124 -11.859 1.003 1.00 87.94 93 GLY A CA 1
ATOM 725 C C . GLY A 1 93 ? 12.315 -11.039 1.501 1.00 87.94 93 GLY A C 1
ATOM 726 O O . GLY A 1 93 ? 12.537 -10.969 2.707 1.00 87.94 93 GLY A O 1
ATOM 727 N N . ARG A 1 94 ? 13.046 -10.369 0.601 1.00 87.88 94 ARG A N 1
ATOM 728 C CA . ARG A 1 94 ? 14.180 -9.496 0.959 1.00 87.88 94 ARG A CA 1
ATOM 729 C C . ARG A 1 94 ? 13.760 -8.286 1.796 1.00 87.88 94 ARG A C 1
ATOM 731 O O . ARG A 1 94 ? 14.524 -7.881 2.667 1.00 87.88 94 ARG A O 1
ATOM 738 N N . GLU A 1 95 ? 12.573 -7.736 1.549 1.00 85.88 95 GLU A N 1
ATOM 739 C CA . GLU A 1 95 ? 12.054 -6.586 2.299 1.00 85.88 95 GLU A CA 1
ATOM 740 C C . GLU A 1 95 ? 11.685 -6.967 3.740 1.00 85.88 95 GLU A C 1
ATOM 742 O O . GLU A 1 95 ? 12.039 -6.272 4.692 1.00 85.88 95 GLU A O 1
ATOM 747 N N . PHE A 1 96 ? 11.006 -8.105 3.926 1.00 83.69 96 PHE A N 1
ATOM 748 C CA . PHE A 1 96 ? 10.543 -8.534 5.252 1.00 83.69 96 PHE A CA 1
ATOM 749 C C . PHE A 1 96 ? 11.571 -9.340 6.046 1.00 83.69 96 PHE A C 1
ATOM 751 O O . PHE A 1 96 ? 11.529 -9.345 7.282 1.00 83.69 96 PHE A O 1
ATOM 758 N N . ASN A 1 97 ? 12.505 -9.992 5.356 1.00 83.31 97 ASN A N 1
ATOM 759 C CA . ASN A 1 97 ? 13.601 -10.740 5.953 1.00 83.31 97 ASN A CA 1
ATOM 760 C C . ASN A 1 97 ? 14.960 -10.248 5.431 1.00 83.31 97 ASN A C 1
ATOM 762 O O . ASN A 1 97 ? 15.657 -10.957 4.699 1.00 83.31 97 ASN A O 1
ATOM 766 N N . PRO A 1 98 ? 15.343 -9.013 5.778 1.00 70.62 98 PRO A N 1
ATOM 767 C CA . PRO A 1 98 ? 16.610 -8.471 5.342 1.00 70.62 98 PRO A CA 1
ATOM 768 C C . PRO A 1 98 ? 17.788 -9.255 5.948 1.00 70.62 98 PRO A C 1
ATOM 770 O O . PRO A 1 98 ? 17.695 -9.737 7.079 1.00 70.62 98 PRO A O 1
ATOM 773 N N . PRO A 1 99 ? 18.933 -9.345 5.251 1.00 64.81 99 PRO A N 1
ATOM 774 C CA . PRO A 1 99 ? 20.045 -10.240 5.598 1.00 64.81 99 PRO A CA 1
ATOM 775 C C . PRO A 1 99 ? 20.699 -9.992 6.971 1.00 64.81 99 PRO A C 1
ATOM 777 O O . PRO A 1 99 ? 21.455 -10.831 7.449 1.00 64.81 99 PRO A O 1
ATOM 780 N N . TRP A 1 100 ? 20.413 -8.872 7.640 1.00 64.50 100 TRP A N 1
ATOM 781 C CA . TRP A 1 100 ? 20.848 -8.628 9.022 1.00 64.50 100 TRP A CA 1
ATOM 782 C C . TRP A 1 100 ? 19.936 -9.266 10.085 1.00 64.50 100 TRP A C 1
ATOM 784 O O . TRP A 1 100 ? 20.325 -9.324 11.248 1.00 64.50 100 TRP A O 1
ATOM 794 N N . ARG A 1 101 ? 18.732 -9.736 9.722 1.00 54.72 101 ARG A N 1
ATOM 795 C CA . ARG A 1 101 ? 17.819 -10.472 10.618 1.00 54.72 101 ARG A CA 1
ATOM 796 C C . ARG A 1 101 ? 18.081 -11.978 10.660 1.00 54.72 101 ARG A C 1
ATOM 798 O O . ARG A 1 101 ? 17.674 -12.614 11.619 1.00 54.72 101 ARG A O 1
ATOM 805 N N . SER A 1 102 ? 18.789 -12.538 9.681 1.00 54.59 102 SER A N 1
ATOM 806 C CA . SER A 1 102 ? 19.169 -13.961 9.626 1.00 54.59 102 SER A CA 1
ATOM 807 C C . SER A 1 102 ? 20.357 -14.347 10.527 1.00 54.59 102 SER A C 1
ATOM 809 O O . SER A 1 102 ? 20.839 -15.473 10.448 1.00 54.59 102 SER A O 1
ATOM 811 N N . SER A 1 103 ? 20.841 -13.419 11.356 1.00 53.06 103 SER A N 1
ATOM 812 C CA . SER A 1 103 ? 22.045 -13.567 12.193 1.00 53.06 103 SER A CA 1
ATOM 813 C C . SER A 1 103 ? 21.750 -13.662 13.698 1.00 53.06 103 SER A C 1
ATOM 815 O O . SER A 1 103 ? 22.677 -13.534 14.498 1.00 53.06 103 SER A O 1
ATOM 817 N N . ILE A 1 104 ? 20.479 -13.820 14.081 1.00 49.66 104 ILE A N 1
ATOM 818 C CA . ILE A 1 104 ? 19.998 -13.966 15.467 1.00 49.66 104 ILE A CA 1
ATOM 819 C C . ILE A 1 104 ? 19.350 -15.343 15.588 1.00 49.66 104 ILE A C 1
ATOM 821 O O . ILE A 1 104 ? 19.621 -16.024 16.600 1.00 49.66 104 ILE A O 1
#

Sequence (104 aa):
MLGSLRDIVFDVAKHEVGHWLAWHCYGGSSSGIEVKILSIKGRHTGAFIPDMEWEVSTLDDACNYVKARLLCLHAGIYAQSFLGDIYDAERIGREFNPPWRSSI